Protein AF-A0A7S0ZGY1-F1 (afdb_monomer)

Organism: NCBI:txid708627

Mean predicted aligned error: 17.01 Å

pLDDT: mean 71.27, std 23.35, range [26.33, 95.69]

Foldseek 3Di:
DDDDDDDDDDDDDDDDDDDDDDDDDDDDDDDDDDDDDPDDDDPVVVVLVVCLVDDDPVNLVLLVVCCVVPNLDDLQVSCVVPDNDHSVRSNCCCVPPNVQLPLVDDDDPVLLVLLVVCCVVPNLPLCVSCVVPPSDDSVSSVVSVVVVVVVVVVVVVVVVVVVVVVVVVVPPD

Structure (mmCIF, N/CA/C/O backbone):
data_AF-A0A7S0ZGY1-F1
#
_entry.id   AF-A0A7S0ZGY1-F1
#
loop_
_atom_site.group_PDB
_atom_site.id
_atom_site.type_symbol
_atom_site.label_atom_id
_atom_site.label_alt_id
_atom_site.label_comp_id
_atom_site.label_asym_id
_atom_site.label_entity_id
_atom_site.label_seq_id
_atom_site.pdbx_PDB_ins_code
_atom_site.Cartn_x
_atom_site.Cartn_y
_atom_site.Cartn_z
_atom_site.occupancy
_atom_site.B_iso_or_equiv
_atom_site.auth_seq_id
_atom_site.auth_comp_id
_atom_site.auth_asym_id
_atom_site.auth_atom_id
_atom_site.pdbx_PDB_model_num
ATOM 1 N N . MET A 1 1 ? -23.370 -5.094 54.041 1.00 39.47 1 MET A N 1
ATOM 2 C CA . MET A 1 1 ? -21.958 -4.721 53.805 1.00 39.47 1 MET A CA 1
ATOM 3 C C . MET A 1 1 ? -21.956 -3.599 52.781 1.00 39.47 1 MET A C 1
ATOM 5 O O . MET A 1 1 ? -22.754 -3.656 51.856 1.00 39.47 1 MET A O 1
ATOM 9 N N . ALA A 1 2 ? -21.199 -2.542 53.064 1.00 33.03 2 ALA A N 1
ATOM 10 C CA . ALA A 1 2 ? -21.337 -1.203 52.498 1.00 33.03 2 ALA A CA 1
ATOM 11 C C . ALA A 1 2 ? -21.075 -1.102 50.983 1.00 33.03 2 ALA A C 1
ATOM 13 O O . ALA A 1 2 ? -20.248 -1.823 50.432 1.00 33.03 2 ALA A O 1
ATOM 14 N N . LEU A 1 3 ? -21.776 -0.156 50.355 1.00 33.41 3 LEU A N 1
ATOM 15 C CA . LEU A 1 3 ? -21.464 0.428 49.051 1.00 33.41 3 LEU A CA 1
ATOM 16 C C . LEU A 1 3 ? -20.396 1.516 49.228 1.00 33.41 3 LEU A C 1
ATOM 18 O O . LEU A 1 3 ? -20.523 2.297 50.171 1.00 33.41 3 LEU A O 1
ATOM 22 N N . SER A 1 4 ? -19.455 1.656 48.287 1.00 35.19 4 SER A N 1
ATOM 23 C CA . SER A 1 4 ? -18.947 2.977 47.874 1.00 35.19 4 SER A CA 1
ATOM 24 C C . SER A 1 4 ? -18.022 2.943 46.643 1.00 35.19 4 SER A C 1
ATOM 26 O O . SER A 1 4 ? -17.099 2.141 46.558 1.00 35.19 4 SER A O 1
ATOM 28 N N . ASN A 1 5 ? -18.306 3.897 45.745 1.00 32.12 5 ASN A N 1
ATOM 29 C CA . ASN A 1 5 ? -17.411 4.742 44.933 1.00 32.12 5 ASN A CA 1
ATOM 30 C C . ASN A 1 5 ? -16.511 4.064 43.883 1.00 32.12 5 ASN A C 1
ATOM 32 O O . ASN A 1 5 ? -15.596 3.320 44.200 1.00 32.12 5 ASN A O 1
ATOM 36 N N . LEU A 1 6 ? -16.799 4.189 42.583 1.00 29.12 6 LEU A N 1
ATOM 37 C CA . LEU A 1 6 ? -16.556 5.350 41.702 1.00 29.12 6 LEU A CA 1
ATOM 38 C C . LEU A 1 6 ? -15.121 5.904 41.709 1.00 29.12 6 LEU A C 1
ATOM 40 O O . LEU A 1 6 ? -14.585 6.313 42.731 1.00 29.12 6 LEU A O 1
ATOM 44 N N . ASP A 1 7 ? -14.651 6.031 40.468 1.00 32.66 7 ASP A N 1
ATOM 45 C CA . ASP A 1 7 ? -13.734 7.027 39.924 1.00 32.66 7 ASP A CA 1
ATOM 46 C C . ASP A 1 7 ? -12.217 6.760 39.838 1.00 32.66 7 ASP A C 1
ATOM 48 O O . ASP A 1 7 ? -11.450 6.827 40.786 1.00 32.66 7 ASP A O 1
ATOM 52 N N . ARG A 1 8 ? -11.829 6.628 38.559 1.00 30.98 8 ARG A N 1
ATOM 53 C CA . ARG A 1 8 ? -10.850 7.461 37.844 1.00 30.98 8 ARG A CA 1
ATOM 54 C C . ARG A 1 8 ? -9.350 7.305 38.135 1.00 30.98 8 ARG A C 1
ATOM 56 O O . ARG A 1 8 ? -8.821 7.723 39.149 1.00 30.98 8 ARG A O 1
ATOM 63 N N . ILE A 1 9 ? -8.692 7.002 37.010 1.00 27.45 9 ILE A N 1
ATOM 64 C CA . ILE A 1 9 ? -7.450 7.605 36.503 1.00 27.45 9 ILE A CA 1
ATOM 65 C C . ILE A 1 9 ? -6.161 7.108 37.164 1.00 27.45 9 ILE A C 1
ATOM 67 O O . ILE A 1 9 ? -5.777 7.541 38.238 1.00 27.45 9 ILE A O 1
ATOM 71 N N . SER A 1 10 ? -5.382 6.356 36.383 1.00 29.55 10 SER A N 1
ATOM 72 C CA . SER A 1 10 ? -4.020 6.806 36.104 1.00 29.55 10 SER A CA 1
ATOM 73 C C . SER A 1 10 ? -3.556 6.313 34.736 1.00 29.55 10 SER A C 1
ATOM 75 O O . SER A 1 10 ? -3.513 5.118 34.449 1.00 29.55 10 SER A O 1
ATOM 77 N N . ILE A 1 11 ? -3.283 7.279 33.861 1.00 35.31 11 ILE A N 1
ATOM 78 C CA . ILE A 1 11 ? -2.473 7.113 32.657 1.00 35.31 11 ILE A CA 1
ATOM 79 C C . ILE A 1 11 ? -1.013 6.994 33.113 1.00 35.31 11 ILE A C 1
ATOM 81 O O . ILE A 1 11 ? -0.618 7.677 34.050 1.00 35.31 11 ILE A O 1
ATOM 85 N N . ALA A 1 12 ? -0.237 6.217 32.353 1.00 30.48 12 ALA A N 1
ATOM 86 C CA . ALA A 1 12 ? 1.220 6.060 32.388 1.00 30.48 12 ALA A CA 1
ATOM 87 C C . ALA A 1 12 ? 1.757 4.893 33.235 1.00 30.48 12 ALA A C 1
ATOM 89 O O . ALA A 1 12 ? 1.834 4.943 34.454 1.00 30.48 12 ALA A O 1
ATOM 90 N N . ASN A 1 13 ? 2.229 3.868 32.527 1.00 32.66 13 ASN A N 1
ATOM 91 C CA . ASN A 1 13 ? 3.531 3.259 32.785 1.00 32.66 13 ASN A CA 1
ATOM 92 C C . ASN A 1 13 ? 4.025 2.706 31.439 1.00 32.66 13 ASN A C 1
ATOM 94 O O . ASN A 1 13 ? 3.332 1.937 30.781 1.00 32.66 13 ASN A O 1
ATOM 98 N N . LEU A 1 14 ? 5.011 3.371 30.842 1.00 35.94 14 LEU A N 1
ATOM 99 C CA . LEU A 1 14 ? 6.440 3.087 31.007 1.00 35.94 14 LEU A CA 1
ATOM 100 C C . LEU A 1 14 ? 6.857 1.873 30.174 1.00 35.94 14 LEU A C 1
ATOM 102 O O . LEU A 1 14 ? 6.692 0.715 30.542 1.00 35.94 14 LEU A O 1
ATOM 106 N N . VAL A 1 15 ? 7.411 2.230 29.015 1.00 45.94 15 VAL A N 1
ATOM 107 C CA . VAL A 1 15 ? 8.476 1.501 28.334 1.00 45.94 15 VAL A CA 1
ATOM 108 C C . VAL A 1 15 ? 9.491 1.013 29.368 1.00 45.94 15 VAL A C 1
ATOM 110 O O . VAL A 1 15 ? 10.055 1.819 30.100 1.00 45.94 15 VAL A O 1
ATOM 113 N N . SER A 1 16 ? 9.739 -0.291 29.357 1.00 34.75 16 SER A N 1
ATOM 114 C CA . SER A 1 16 ? 10.963 -0.928 29.833 1.00 34.75 16 SER A CA 1
ATOM 115 C C . SER A 1 16 ? 11.204 -2.160 28.958 1.00 34.75 16 SER A C 1
ATOM 117 O O . SER A 1 16 ? 10.251 -2.872 28.657 1.00 34.75 16 SER A O 1
ATOM 119 N N . GLN A 1 17 ? 12.408 -2.500 28.513 1.00 32.50 17 GLN A N 1
ATOM 120 C CA . GLN A 1 17 ? 13.727 -1.880 28.638 1.00 32.50 17 GLN A CA 1
ATOM 121 C C . GLN A 1 17 ? 14.677 -2.721 27.749 1.00 32.50 17 GLN A C 1
ATOM 123 O O . GLN A 1 17 ? 14.488 -3.934 27.680 1.00 32.50 17 GLN A O 1
ATOM 128 N N . ASN A 1 18 ? 15.689 -2.062 27.160 1.00 30.52 18 ASN A N 1
ATOM 129 C CA . ASN A 1 18 ? 17.107 -2.483 27.159 1.00 30.52 18 ASN A CA 1
ATOM 130 C C . ASN A 1 18 ? 17.571 -3.700 26.309 1.00 30.52 18 ASN A C 1
ATOM 132 O O . ASN A 1 18 ? 16.831 -4.653 26.120 1.00 30.52 18 ASN A O 1
ATOM 136 N N . ASP A 1 19 ? 18.788 -3.772 25.745 1.00 29.11 19 ASP A N 1
ATOM 137 C CA . ASP A 1 19 ? 20.047 -3.027 25.956 1.00 29.11 19 ASP A CA 1
ATOM 138 C C . ASP A 1 19 ? 21.032 -3.195 24.770 1.00 29.11 19 ASP A C 1
ATOM 140 O O . ASP A 1 19 ? 20.919 -4.144 23.992 1.00 29.11 19 ASP A O 1
ATOM 144 N N . GLY A 1 20 ? 22.042 -2.310 24.713 1.00 29.28 20 GLY A N 1
ATOM 145 C CA . GLY A 1 20 ? 23.334 -2.512 24.025 1.00 29.28 20 GLY A CA 1
ATOM 146 C C . GLY A 1 20 ? 23.781 -1.311 23.174 1.00 29.28 20 GLY A C 1
ATOM 147 O O . GLY A 1 20 ? 23.467 -1.275 21.988 1.00 29.28 20 GLY A O 1
ATOM 148 N N . THR A 1 21 ? 24.260 -0.201 23.762 1.00 32.47 21 THR A N 1
ATOM 149 C CA . THR A 1 21 ? 25.698 0.159 23.969 1.00 32.47 21 THR A CA 1
ATOM 150 C C . THR A 1 21 ? 26.513 0.121 22.664 1.00 32.47 21 THR A C 1
ATOM 152 O O . THR A 1 21 ? 26.552 -0.901 21.996 1.00 32.47 21 THR A O 1
ATOM 155 N N . ASP A 1 22 ? 27.094 1.215 22.163 1.00 30.69 22 ASP A N 1
ATOM 156 C CA . ASP A 1 22 ? 28.233 1.963 22.724 1.00 30.69 22 ASP A CA 1
ATOM 157 C C . ASP A 1 22 ? 28.224 3.434 22.235 1.00 30.69 22 ASP A C 1
ATOM 159 O O . ASP A 1 22 ? 27.890 3.695 21.081 1.00 30.69 22 ASP A O 1
ATOM 163 N N . SER A 1 23 ? 28.373 4.435 23.120 1.00 30.12 23 SER A N 1
ATOM 164 C CA . SER A 1 23 ? 29.635 5.156 23.445 1.00 30.12 23 SER A CA 1
ATOM 165 C C . SER A 1 23 ? 30.231 5.854 22.194 1.00 30.12 23 SER A C 1
ATOM 167 O O . SER A 1 23 ? 30.521 5.186 21.215 1.00 30.12 23 SER A O 1
ATOM 169 N N . VAL A 1 24 ? 30.455 7.174 22.068 1.00 34.69 24 VAL A N 1
ATOM 170 C CA . VAL A 1 24 ? 31.092 8.198 22.933 1.00 34.69 24 VAL A CA 1
ATOM 171 C C . VAL A 1 24 ? 30.801 9.628 22.326 1.00 34.69 24 VAL A C 1
ATOM 173 O O . VAL A 1 24 ? 30.006 9.702 21.391 1.00 34.69 24 VAL A O 1
ATOM 176 N N . PRO A 1 25 ? 31.371 10.779 22.773 1.00 38.78 25 PRO A N 1
ATOM 177 C CA . PRO A 1 25 ? 30.693 11.816 23.549 1.00 38.78 25 PRO A CA 1
ATOM 178 C C . PRO A 1 25 ? 30.685 13.232 22.900 1.00 38.78 25 PRO A C 1
ATOM 180 O O . PRO A 1 25 ? 31.040 13.462 21.748 1.00 38.78 25 PRO A O 1
ATOM 183 N N . GLU A 1 26 ? 30.258 14.159 23.746 1.00 29.59 26 GLU A N 1
ATOM 184 C CA . GLU A 1 26 ? 30.086 15.611 23.722 1.00 29.59 26 GLU A CA 1
ATOM 185 C C . GLU A 1 26 ? 31.312 16.502 23.358 1.00 29.59 26 GLU A C 1
ATOM 187 O O . GLU A 1 26 ? 32.438 16.229 23.757 1.00 29.59 26 GLU A O 1
ATOM 192 N N . LEU A 1 27 ? 31.010 17.586 22.616 1.00 29.14 27 LEU A N 1
ATOM 193 C CA . LEU A 1 27 ? 31.578 18.957 22.522 1.00 29.14 27 LEU A CA 1
ATOM 194 C C . LEU A 1 27 ? 33.100 19.239 22.668 1.00 29.14 27 LEU A C 1
ATOM 196 O O . LEU A 1 27 ? 33.709 18.964 23.691 1.00 29.14 27 LEU A O 1
ATOM 200 N N . VAL A 1 28 ? 33.660 19.999 21.706 1.00 30.42 28 VAL A N 1
ATOM 201 C CA . VAL A 1 28 ? 34.107 21.424 21.811 1.00 30.42 28 VAL A CA 1
ATOM 202 C C . VAL A 1 28 ? 35.095 21.776 20.665 1.00 30.42 28 VAL A C 1
ATOM 204 O O . VAL A 1 28 ? 36.132 21.147 20.499 1.00 30.42 28 VAL A O 1
ATOM 207 N N . VAL A 1 29 ? 34.692 22.782 19.870 1.00 36.06 29 VAL A N 1
ATOM 208 C CA . VAL A 1 29 ? 35.411 23.890 19.171 1.00 36.06 29 VAL A CA 1
ATOM 209 C C . VAL A 1 29 ? 36.964 23.830 19.166 1.00 36.06 29 VAL A C 1
ATOM 211 O O . VAL A 1 29 ? 37.572 23.733 20.218 1.00 36.06 29 VAL A O 1
ATOM 214 N N . GLU A 1 30 ? 37.688 23.884 18.035 1.00 30.72 30 GLU A N 1
ATOM 215 C CA . GLU A 1 30 ? 38.035 25.127 17.315 1.00 30.72 30 GLU A CA 1
ATOM 216 C C . GLU A 1 30 ? 38.618 24.934 15.895 1.00 30.72 30 GLU A C 1
ATOM 218 O O . GLU A 1 30 ? 39.159 23.902 15.508 1.00 30.72 30 GLU A O 1
ATOM 223 N N . SER A 1 31 ? 38.502 26.033 15.147 1.00 38.25 31 SER A N 1
ATOM 224 C CA . SER A 1 31 ? 38.925 26.350 13.783 1.00 38.25 31 SER A CA 1
ATOM 225 C C . SER A 1 31 ? 40.256 25.779 13.278 1.00 38.25 31 SER A C 1
ATOM 227 O O . SER A 1 31 ? 41.280 25.929 13.939 1.00 38.25 31 SER A O 1
ATOM 229 N N . ARG A 1 32 ? 40.270 25.377 11.995 1.00 39.03 32 ARG A N 1
ATOM 230 C CA . ARG A 1 32 ? 41.256 25.835 10.992 1.00 39.03 32 ARG A CA 1
ATOM 231 C C . ARG A 1 32 ? 40.579 25.951 9.625 1.00 39.03 32 ARG A C 1
ATOM 233 O O . ARG A 1 32 ? 39.919 25.024 9.168 1.00 39.03 32 ARG A O 1
ATOM 240 N N . LEU A 1 33 ? 40.718 27.118 9.003 1.00 43.25 33 LEU A N 1
ATOM 241 C CA . LEU A 1 33 ? 40.187 27.431 7.681 1.00 43.25 33 LEU A CA 1
ATOM 242 C C . LEU A 1 33 ? 40.798 26.523 6.601 1.00 43.25 33 LEU A C 1
ATOM 244 O O . LEU A 1 33 ? 42.018 26.424 6.503 1.00 43.25 33 LEU A O 1
ATOM 248 N N . CYS A 1 34 ? 39.964 26.007 5.698 1.00 26.33 34 CYS A N 1
ATOM 249 C CA . CYS A 1 34 ? 40.333 25.937 4.287 1.00 26.33 34 CYS A CA 1
ATOM 250 C C . CYS A 1 34 ? 39.318 26.768 3.504 1.00 26.33 34 CYS A C 1
ATOM 252 O O . CYS A 1 34 ? 38.122 26.486 3.477 1.00 26.33 34 CYS A O 1
ATOM 254 N N . SER A 1 35 ? 39.822 27.858 2.942 1.00 41.97 35 SER A N 1
ATOM 255 C CA . SER A 1 35 ? 39.090 28.816 2.137 1.00 41.97 35 SER A CA 1
ATOM 256 C C . SER A 1 35 ? 38.742 28.197 0.783 1.00 41.97 35 SER A C 1
ATOM 258 O O . SER A 1 35 ? 39.636 27.889 0.002 1.00 41.97 35 SER A O 1
ATOM 260 N N . SER A 1 36 ? 37.456 28.036 0.480 1.00 33.97 36 SER A N 1
ATOM 261 C CA . SER A 1 36 ? 36.917 28.314 -0.858 1.00 33.97 36 SER 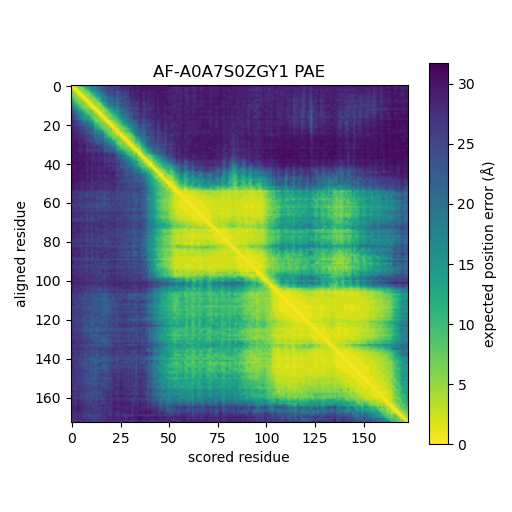A CA 1
ATOM 262 C C . SER A 1 36 ? 35.386 28.358 -0.817 1.00 33.97 36 SER A C 1
ATOM 264 O O . SER A 1 36 ? 34.717 27.373 -0.536 1.00 33.97 36 SER A O 1
ATOM 266 N N . ARG A 1 37 ? 34.863 29.573 -1.029 1.00 44.75 37 ARG A N 1
ATOM 267 C CA . ARG A 1 37 ? 33.577 29.930 -1.651 1.00 44.75 37 ARG A CA 1
ATOM 268 C C . ARG A 1 37 ? 32.472 28.861 -1.562 1.00 44.75 37 ARG A C 1
ATOM 270 O O . ARG A 1 37 ? 32.468 27.912 -2.334 1.00 44.75 37 ARG A O 1
ATOM 277 N N . VAL A 1 38 ? 31.475 29.088 -0.698 1.00 44.03 38 VAL A N 1
ATOM 278 C CA . VAL A 1 38 ? 30.185 28.382 -0.770 1.00 44.03 38 VAL A CA 1
ATOM 279 C C . VAL A 1 38 ? 29.545 28.730 -2.116 1.00 44.03 38 VAL A C 1
ATOM 281 O O . VAL A 1 38 ? 28.889 29.761 -2.257 1.00 44.03 38 VAL A O 1
ATOM 284 N N . GLU A 1 39 ? 29.786 27.906 -3.132 1.00 46.97 39 GLU A N 1
ATOM 285 C CA . GLU A 1 39 ? 28.973 27.916 -4.337 1.00 46.97 39 GLU A CA 1
ATOM 286 C C . GLU A 1 39 ? 27.570 27.469 -3.933 1.00 46.97 39 GLU A C 1
ATOM 288 O O . GLU A 1 39 ? 27.341 26.342 -3.489 1.00 46.97 39 GLU A O 1
ATOM 293 N N . MET A 1 40 ? 26.620 28.396 -4.028 1.00 46.78 40 MET A N 1
ATOM 294 C CA . MET A 1 40 ? 25.209 28.078 -3.892 1.00 46.78 40 MET A CA 1
ATOM 295 C C . MET A 1 40 ? 24.845 27.097 -5.009 1.00 46.78 40 MET A C 1
ATOM 297 O O . MET A 1 40 ? 24.839 27.466 -6.182 1.00 46.78 40 MET A O 1
ATOM 301 N N . ALA A 1 41 ? 24.560 25.846 -4.644 1.00 50.38 41 ALA A N 1
ATOM 302 C CA . ALA A 1 41 ? 24.102 24.836 -5.588 1.00 50.38 41 ALA A CA 1
ATOM 303 C C . ALA A 1 41 ? 22.854 25.343 -6.348 1.00 50.38 41 ALA A C 1
ATOM 305 O O . ALA A 1 41 ? 21.960 25.935 -5.727 1.00 50.38 41 ALA A O 1
ATOM 306 N N . PRO A 1 42 ? 22.779 25.141 -7.677 1.00 48.06 42 PRO A N 1
ATOM 307 C CA . PRO A 1 42 ? 21.740 25.732 -8.510 1.00 48.06 42 PRO A CA 1
ATOM 308 C C . PRO A 1 42 ? 20.350 25.202 -8.138 1.00 48.06 42 PRO A C 1
ATOM 310 O O . PRO A 1 42 ? 20.174 24.038 -7.771 1.00 48.06 42 PRO A O 1
ATOM 313 N N . ALA A 1 43 ? 19.342 26.069 -8.273 1.00 54.66 43 ALA A N 1
ATOM 314 C CA . ALA A 1 43 ? 17.935 25.834 -7.927 1.00 54.66 43 ALA A CA 1
ATOM 315 C C . ALA A 1 43 ? 17.290 24.587 -8.584 1.00 54.66 43 ALA A C 1
ATOM 317 O O . ALA A 1 43 ? 16.221 24.147 -8.154 1.00 54.66 43 ALA A O 1
ATOM 318 N N . ASP A 1 44 ? 17.959 23.996 -9.574 1.00 53.81 44 ASP A N 1
ATOM 319 C CA . ASP A 1 44 ? 17.573 22.798 -10.326 1.00 53.81 44 ASP A CA 1
ATOM 320 C C . ASP A 1 44 ? 17.406 21.544 -9.435 1.00 53.81 44 ASP A C 1
ATOM 322 O O . ASP A 1 44 ? 16.451 20.777 -9.561 1.00 53.81 44 ASP A O 1
ATOM 326 N N . GLN A 1 45 ? 18.233 21.402 -8.389 1.00 53.47 45 GLN A N 1
ATOM 327 C CA . GLN A 1 45 ? 18.192 20.225 -7.503 1.00 53.47 45 GLN A CA 1
ATOM 328 C C . GLN A 1 45 ? 16.883 20.090 -6.698 1.00 53.47 45 GLN A C 1
ATOM 330 O O . GLN A 1 45 ? 16.519 18.989 -6.258 1.00 53.47 45 GLN A O 1
ATOM 335 N N . ARG A 1 46 ? 16.154 21.197 -6.486 1.00 52.19 46 ARG A N 1
ATOM 336 C CA . ARG A 1 46 ? 14.864 21.182 -5.775 1.00 52.19 46 ARG A CA 1
ATOM 337 C C 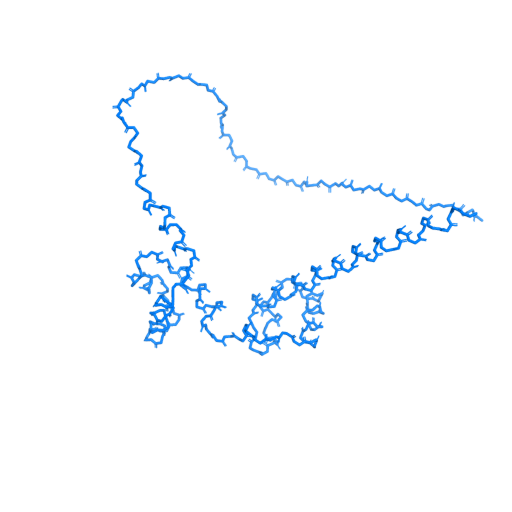. ARG A 1 46 ? 13.732 20.671 -6.664 1.00 52.19 46 ARG A C 1
ATOM 339 O O . ARG A 1 46 ? 12.891 19.924 -6.160 1.00 52.19 46 ARG A O 1
ATOM 346 N N . LEU A 1 47 ? 13.726 20.988 -7.959 1.00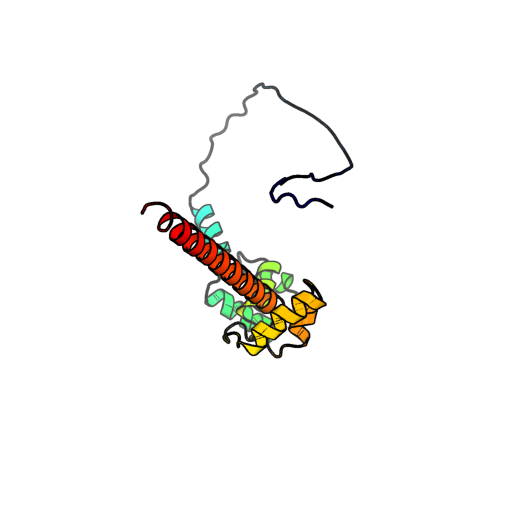 53.66 47 LEU A N 1
ATOM 347 C CA . LEU A 1 47 ? 12.717 20.492 -8.905 1.00 53.66 47 LEU A CA 1
ATOM 348 C C . LEU A 1 47 ? 12.866 18.989 -9.145 1.00 53.66 47 LEU A C 1
ATOM 350 O O . LEU A 1 47 ? 11.868 18.265 -9.109 1.00 53.66 47 LEU A O 1
ATOM 354 N N . ASP A 1 48 ? 14.102 18.496 -9.222 1.00 58.44 48 ASP A N 1
ATOM 355 C CA . ASP A 1 48 ? 14.389 17.062 -9.282 1.00 58.44 48 ASP A CA 1
ATOM 356 C C . ASP A 1 48 ? 13.806 16.299 -8.088 1.00 58.44 48 ASP A C 1
ATOM 358 O O . ASP A 1 48 ? 13.283 15.193 -8.224 1.00 58.44 48 ASP A O 1
ATOM 362 N N . SER A 1 49 ? 13.850 16.894 -6.892 1.00 58.75 49 SER A N 1
ATOM 363 C CA . SER A 1 49 ? 13.279 16.283 -5.688 1.00 58.75 49 SER A CA 1
ATOM 364 C C . SER A 1 49 ? 11.752 16.191 -5.724 1.00 58.75 49 SER A C 1
ATOM 366 O O . SER A 1 49 ? 11.186 15.232 -5.195 1.00 58.75 49 SER A O 1
ATOM 368 N N . VAL A 1 50 ? 11.088 17.139 -6.390 1.00 56.91 50 VAL A N 1
ATOM 369 C CA . VAL A 1 50 ? 9.632 17.163 -6.564 1.00 56.91 50 VAL A CA 1
ATOM 370 C C . VAL A 1 50 ? 9.209 16.205 -7.680 1.00 56.91 50 VAL A C 1
ATOM 372 O O . VAL A 1 50 ? 8.290 15.412 -7.471 1.00 56.91 50 VAL A O 1
ATOM 375 N N . MET A 1 51 ? 9.921 16.168 -8.812 1.00 56.41 51 MET A N 1
ATOM 376 C CA . MET A 1 51 ? 9.681 15.188 -9.883 1.00 56.41 51 MET A CA 1
ATOM 377 C C . MET A 1 51 ? 9.910 13.746 -9.411 1.00 56.41 51 MET A C 1
ATOM 379 O O . MET A 1 51 ? 9.119 12.856 -9.721 1.00 56.41 51 MET A O 1
ATOM 383 N N . ARG A 1 52 ? 10.895 13.513 -8.530 1.00 63.38 52 ARG A N 1
ATOM 384 C CA . ARG A 1 52 ? 11.085 12.220 -7.846 1.00 63.38 52 ARG A CA 1
ATOM 385 C C . ARG A 1 52 ? 9.867 11.766 -7.025 1.00 63.38 52 ARG A C 1
ATOM 387 O O . ARG A 1 52 ? 9.781 10.581 -6.702 1.00 63.38 52 ARG A O 1
ATOM 394 N N . ARG A 1 53 ? 8.910 12.644 -6.696 1.00 68.31 53 ARG A N 1
ATOM 395 C CA . ARG A 1 53 ? 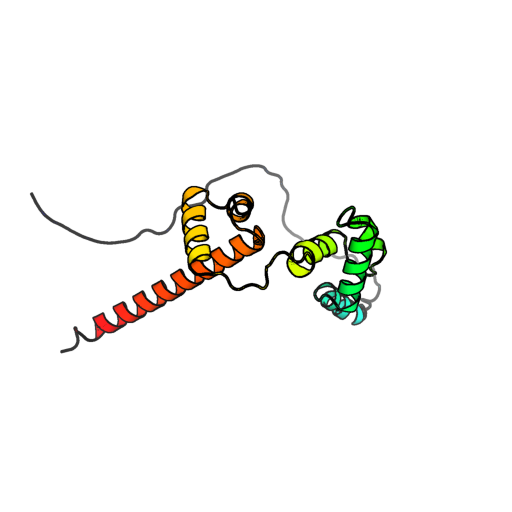7.709 12.302 -5.907 1.00 68.31 53 ARG A CA 1
ATOM 396 C C . ARG A 1 53 ? 6.458 12.034 -6.748 1.00 68.31 53 ARG A C 1
ATOM 398 O O . ARG A 1 53 ? 5.628 11.242 -6.309 1.00 68.31 53 ARG A O 1
ATOM 405 N N . PHE A 1 54 ? 6.329 12.627 -7.935 1.00 80.62 54 PHE A N 1
ATOM 406 C CA . PHE A 1 54 ? 5.130 12.511 -8.780 1.00 80.62 54 PHE A CA 1
ATOM 407 C C . PHE A 1 54 ? 5.389 11.668 -10.022 1.00 80.62 54 PHE A C 1
ATOM 409 O O . PHE A 1 54 ? 6.322 11.968 -10.753 1.00 80.62 54 PHE A O 1
ATOM 416 N N . TRP A 1 55 ? 4.567 10.642 -10.255 1.00 83.00 55 TRP A N 1
ATOM 417 C CA . TRP A 1 55 ? 4.625 9.812 -11.462 1.00 83.00 55 TRP A CA 1
ATOM 418 C C . TRP A 1 55 ? 4.005 10.548 -12.637 1.00 83.00 55 TRP A C 1
ATOM 420 O O . TRP A 1 55 ? 2.840 10.942 -12.560 1.00 83.00 55 TRP A O 1
ATOM 430 N N . GLN A 1 56 ? 4.782 10.720 -13.699 1.00 86.06 56 GLN A N 1
ATOM 431 C CA . GLN A 1 56 ? 4.277 11.264 -14.951 1.00 86.06 56 GLN A CA 1
ATOM 432 C C . GLN A 1 56 ? 3.529 10.182 -15.743 1.00 86.06 56 GLN A C 1
ATOM 434 O O . GLN A 1 56 ? 3.890 9.005 -15.650 1.00 86.06 56 GLN A O 1
ATOM 439 N N . PRO A 1 57 ? 2.510 10.556 -16.537 1.00 84.25 57 PRO A N 1
ATOM 440 C CA . PRO A 1 57 ? 1.791 9.605 -17.383 1.00 84.25 57 PRO A CA 1
ATOM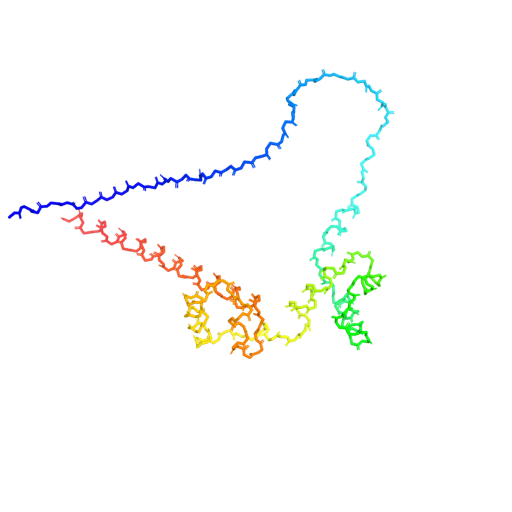 441 C C . PRO A 1 57 ? 2.734 8.857 -18.339 1.00 84.25 57 PRO A C 1
ATOM 443 O O . PRO A 1 57 ? 2.614 7.643 -18.472 1.00 84.25 57 PRO A O 1
ATOM 446 N N . ASP A 1 58 ? 3.740 9.540 -18.890 1.00 87.75 58 ASP A N 1
ATOM 447 C CA . ASP A 1 58 ? 4.756 8.933 -19.760 1.00 87.75 58 ASP A CA 1
ATOM 448 C C . ASP A 1 58 ? 5.595 7.873 -19.023 1.00 87.75 58 ASP A C 1
ATOM 450 O O . ASP A 1 58 ? 5.939 6.826 -19.575 1.00 87.75 58 ASP A O 1
ATOM 454 N N . GLU A 1 59 ? 5.918 8.116 -17.745 1.00 89.19 59 GLU A N 1
ATOM 455 C CA . GLU A 1 59 ? 6.638 7.149 -16.909 1.00 89.19 59 GLU A CA 1
ATOM 456 C C . GLU A 1 59 ? 5.777 5.912 -16.625 1.00 89.19 59 GLU A C 1
ATOM 458 O O . GLU A 1 59 ? 6.292 4.791 -16.615 1.00 89.19 59 GLU A O 1
ATOM 463 N N . ASP A 1 60 ? 4.476 6.106 -16.395 1.00 89.56 60 ASP A N 1
ATOM 464 C CA . ASP A 1 60 ? 3.529 5.010 -16.202 1.00 89.56 60 ASP A CA 1
ATOM 465 C C . ASP A 1 60 ? 3.360 4.189 -17.485 1.00 89.56 60 ASP A C 1
ATOM 467 O O . ASP A 1 60 ? 3.386 2.959 -17.423 1.00 89.56 60 ASP A O 1
ATOM 471 N N . GLU A 1 61 ? 3.245 4.832 -18.649 1.00 89.44 61 GLU A N 1
ATOM 472 C CA . GLU A 1 61 ? 3.150 4.151 -19.944 1.00 89.44 61 GLU A CA 1
ATOM 473 C C . GLU A 1 61 ? 4.419 3.343 -20.248 1.00 89.44 61 GLU A C 1
ATOM 475 O O . GLU A 1 61 ? 4.353 2.161 -20.617 1.00 89.44 61 GLU A O 1
ATOM 480 N N . LEU A 1 62 ? 5.593 3.929 -19.991 1.00 91.12 62 LEU A N 1
ATOM 481 C CA . LEU A 1 62 ? 6.866 3.225 -20.098 1.00 91.12 62 LEU A CA 1
ATOM 482 C C . LEU A 1 62 ? 6.913 2.022 -19.145 1.00 91.12 62 LEU A C 1
ATOM 484 O O . LEU A 1 62 ? 7.300 0.924 -19.550 1.00 91.12 62 LEU A O 1
ATOM 488 N N . LEU A 1 63 ? 6.473 2.181 -17.896 1.00 90.44 63 LEU A N 1
ATOM 489 C CA . LEU A 1 63 ? 6.438 1.087 -16.926 1.00 90.44 63 LEU A CA 1
ATOM 490 C C . LEU A 1 63 ? 5.486 -0.035 -17.369 1.00 90.44 63 LEU A C 1
ATOM 492 O O . LEU A 1 63 ? 5.851 -1.210 -17.284 1.00 90.44 63 LEU A O 1
ATOM 496 N N . ILE A 1 64 ? 4.304 0.304 -17.890 1.00 89.25 64 ILE A N 1
ATOM 497 C CA . ILE A 1 64 ? 3.333 -0.664 -18.418 1.00 89.25 64 ILE A CA 1
ATOM 498 C C . ILE A 1 64 ? 3.918 -1.435 -19.597 1.00 89.25 64 ILE A C 1
ATOM 500 O O . ILE A 1 64 ? 3.854 -2.667 -19.613 1.00 89.25 64 ILE A O 1
ATOM 504 N N . SER A 1 65 ? 4.523 -0.744 -20.564 1.00 91.12 65 SER A N 1
ATOM 505 C CA . SER A 1 65 ? 5.116 -1.390 -21.739 1.00 91.12 65 SER A CA 1
ATOM 506 C C . SER A 1 65 ? 6.261 -2.338 -21.359 1.00 91.12 65 SER A C 1
ATOM 508 O O . SER A 1 65 ? 6.323 -3.473 -21.843 1.00 91.12 65 SER A O 1
ATOM 510 N N . LEU A 1 66 ? 7.123 -1.928 -20.425 1.00 91.38 66 LEU A N 1
ATOM 511 C CA . LEU A 1 66 ? 8.234 -2.736 -19.929 1.00 91.38 66 LEU A CA 1
ATOM 512 C C . LEU A 1 66 ? 7.756 -3.971 -19.168 1.00 91.38 66 LEU A C 1
ATOM 514 O O . LEU A 1 66 ? 8.284 -5.065 -19.383 1.00 91.38 66 LEU A O 1
ATOM 518 N N . VAL A 1 67 ? 6.743 -3.828 -18.313 1.00 89.75 67 VAL A N 1
ATOM 519 C CA . VAL A 1 67 ? 6.166 -4.964 -17.587 1.00 89.75 67 VAL A CA 1
ATOM 520 C C . VAL A 1 67 ? 5.416 -5.902 -18.533 1.00 89.75 67 VAL A C 1
ATOM 522 O O . VAL A 1 67 ? 5.520 -7.116 -18.378 1.00 89.75 67 VAL A O 1
ATOM 525 N N . LYS A 1 68 ? 4.742 -5.385 -19.564 1.00 87.75 68 LYS A N 1
ATOM 526 C CA . LYS A 1 68 ? 4.124 -6.209 -20.614 1.00 87.75 68 LYS A CA 1
ATOM 527 C C . LYS A 1 68 ? 5.168 -7.010 -21.401 1.00 87.75 68 LYS A C 1
ATOM 529 O O . LYS A 1 68 ? 4.920 -8.163 -21.736 1.00 87.75 68 LYS A O 1
ATOM 534 N N . LYS A 1 69 ? 6.340 -6.422 -21.666 1.00 89.81 69 LYS A N 1
ATOM 535 C CA . LYS A 1 69 ? 7.422 -7.050 -22.443 1.00 89.81 69 LYS A CA 1
ATOM 536 C C . LYS A 1 69 ? 8.257 -8.055 -21.641 1.00 89.81 69 LYS A C 1
ATOM 538 O O . LYS A 1 69 ? 8.583 -9.119 -22.155 1.00 89.81 69 LYS A O 1
ATOM 543 N N . TYR A 1 70 ? 8.634 -7.722 -20.407 1.00 88.06 70 TYR A N 1
ATOM 544 C CA . TYR A 1 70 ? 9.588 -8.507 -19.606 1.00 88.06 70 TYR A CA 1
ATOM 545 C C . TYR A 1 70 ? 8.960 -9.189 -18.375 1.00 88.06 70 TYR A C 1
ATOM 547 O O . TYR A 1 70 ? 9.597 -10.028 -17.725 1.00 88.06 70 TYR A O 1
ATOM 555 N N . GLY A 1 71 ? 7.707 -8.862 -18.055 1.00 86.19 71 GLY A N 1
ATOM 556 C CA . GLY A 1 71 ? 7.006 -9.285 -16.845 1.00 86.19 71 GLY A CA 1
ATOM 557 C C . GLY A 1 71 ? 7.307 -8.401 -15.628 1.00 86.19 71 GLY A C 1
ATOM 558 O O . GLY A 1 71 ? 8.282 -7.651 -15.596 1.00 86.19 71 GLY A O 1
ATOM 559 N N . ALA A 1 72 ? 6.485 -8.531 -14.580 1.00 83.75 72 ALA A N 1
ATOM 560 C CA . ALA A 1 72 ? 6.597 -7.792 -13.314 1.00 83.75 72 ALA A CA 1
ATOM 561 C C . ALA A 1 72 ? 7.714 -8.355 -12.406 1.00 83.75 72 ALA A C 1
ATOM 563 O O . ALA A 1 72 ? 7.489 -8.769 -11.268 1.00 83.75 72 ALA A O 1
ATOM 564 N N . ARG A 1 73 ? 8.931 -8.451 -12.943 1.00 83.56 73 ARG A N 1
ATOM 565 C CA . ARG A 1 73 ? 10.094 -9.092 -12.317 1.00 83.56 73 ARG A CA 1
ATOM 566 C C . ARG A 1 73 ? 11.366 -8.299 -12.617 1.00 83.56 73 ARG A C 1
ATOM 568 O O . ARG A 1 73 ? 11.426 -7.557 -13.588 1.00 83.56 73 ARG A O 1
ATOM 575 N N . LYS A 1 74 ? 12.402 -8.477 -11.787 1.00 87.94 74 LYS A N 1
ATOM 576 C CA . LYS A 1 74 ? 13.724 -7.832 -11.952 1.00 87.94 74 LYS A CA 1
ATOM 577 C C . LYS A 1 74 ? 13.641 -6.296 -12.084 1.00 87.94 74 LYS A C 1
ATOM 579 O O . LYS A 1 74 ? 14.232 -5.706 -12.985 1.00 87.94 74 LYS A O 1
ATOM 584 N N . TRP A 1 75 ? 12.945 -5.646 -11.149 1.00 89.69 75 TRP A N 1
ATOM 585 C CA . TRP A 1 75 ? 12.695 -4.195 -11.142 1.00 89.69 75 TRP A CA 1
ATOM 586 C C . TRP A 1 75 ? 13.949 -3.325 -11.260 1.00 89.69 75 TRP A C 1
ATOM 588 O O . TRP A 1 75 ? 13.903 -2.293 -11.917 1.00 89.69 75 TRP A O 1
ATOM 598 N N . THR A 1 76 ? 15.077 -3.759 -10.691 1.00 89.69 76 THR A N 1
ATOM 599 C CA . THR A 1 76 ? 16.375 -3.070 -10.806 1.00 89.69 76 THR A CA 1
ATOM 600 C C . THR A 1 76 ? 16.838 -2.929 -12.257 1.00 89.69 76 THR A C 1
ATOM 602 O O . THR A 1 76 ? 17.414 -1.914 -12.636 1.00 89.69 76 THR A O 1
ATOM 605 N N . ARG A 1 77 ? 16.558 -3.931 -13.099 1.00 89.50 77 ARG A N 1
ATOM 606 C CA . ARG A 1 77 ? 16.875 -3.873 -14.529 1.00 89.50 77 ARG A CA 1
ATOM 607 C C . ARG A 1 77 ? 15.917 -2.945 -15.270 1.00 89.50 77 ARG A C 1
ATOM 609 O O . ARG A 1 77 ? 16.346 -2.222 -16.158 1.00 89.50 77 ARG A O 1
ATOM 616 N N . LEU A 1 78 ? 14.637 -2.944 -14.894 1.00 89.56 78 LEU A N 1
ATOM 617 C CA . LEU A 1 78 ? 13.652 -2.035 -15.483 1.00 89.56 78 LEU A CA 1
ATOM 618 C C . LEU A 1 78 ? 13.959 -0.573 -15.138 1.00 89.56 78 LEU A C 1
ATOM 620 O O . LEU A 1 78 ? 13.830 0.283 -16.006 1.00 89.56 78 LEU A O 1
ATOM 624 N N . SER A 1 79 ? 14.452 -0.289 -13.926 1.00 89.75 79 SER A N 1
ATOM 625 C CA . SER A 1 79 ? 14.827 1.075 -13.524 1.00 89.75 79 SER A CA 1
ATOM 626 C C . SER A 1 79 ? 15.965 1.678 -14.329 1.00 89.75 79 SER A C 1
ATOM 628 O O . SER A 1 79 ? 16.038 2.892 -14.403 1.00 89.75 79 SER A O 1
ATOM 630 N N . MET A 1 80 ? 16.794 0.874 -15.001 1.00 88.38 80 MET A N 1
ATOM 631 C CA . MET A 1 80 ? 17.837 1.399 -15.894 1.00 88.38 80 MET A CA 1
ATOM 632 C C . MET A 1 80 ? 17.263 2.167 -17.096 1.00 88.38 80 MET A C 1
ATOM 634 O O . MET A 1 80 ? 17.982 2.927 -17.730 1.00 88.38 80 MET A O 1
ATOM 638 N N . GLN A 1 81 ? 15.982 1.967 -17.422 1.00 86.94 81 GLN A N 1
ATOM 639 C CA . GLN A 1 81 ? 15.286 2.703 -18.483 1.00 86.94 81 GLN A CA 1
ATOM 640 C C . GLN A 1 81 ? 14.718 4.048 -17.997 1.00 86.94 81 GLN A C 1
ATOM 642 O O . GLN A 1 81 ? 14.212 4.826 -18.800 1.00 86.94 81 GLN A O 1
ATOM 647 N N . PHE A 1 82 ? 14.792 4.331 -16.693 1.00 88.00 82 PHE A N 1
ATOM 648 C CA . PHE A 1 82 ? 14.293 5.558 -16.083 1.00 88.00 82 PHE A CA 1
ATOM 649 C C . PHE A 1 82 ? 15.468 6.403 -15.596 1.00 88.00 82 PHE A C 1
ATOM 651 O O . PHE A 1 82 ? 16.389 5.892 -14.968 1.00 88.00 82 PHE A O 1
ATOM 658 N N . LYS A 1 83 ? 15.418 7.717 -15.833 1.00 81.12 83 LYS A N 1
ATOM 659 C CA . LYS A 1 83 ? 16.502 8.629 -15.428 1.00 81.12 83 LYS A CA 1
ATOM 660 C C . LYS A 1 83 ? 16.596 8.778 -13.905 1.00 81.12 83 LYS A C 1
ATOM 662 O O . LYS A 1 83 ? 17.679 8.700 -13.345 1.00 81.12 83 LYS A O 1
ATOM 667 N N . ASN A 1 84 ? 15.448 8.939 -13.241 1.00 82.62 84 ASN A N 1
ATOM 668 C CA . ASN A 1 84 ? 15.370 9.331 -11.827 1.00 82.62 84 ASN A CA 1
ATOM 669 C C . ASN A 1 84 ? 14.491 8.392 -10.975 1.00 82.62 84 ASN A C 1
ATOM 671 O O . ASN A 1 84 ? 13.971 8.802 -9.933 1.00 82.62 84 ASN A O 1
ATOM 675 N N . ARG A 1 85 ? 14.291 7.136 -11.403 1.00 85.44 85 ARG A N 1
ATOM 676 C CA . ARG A 1 85 ? 13.482 6.144 -10.671 1.00 85.44 85 ARG A CA 1
ATOM 677 C C . ARG A 1 85 ? 14.305 4.930 -10.294 1.00 85.44 85 ARG A C 1
ATOM 679 O O . ARG A 1 85 ? 15.041 4.383 -11.102 1.00 85.44 85 ARG A O 1
ATOM 686 N N . THR A 1 86 ? 14.113 4.459 -9.072 1.00 87.94 86 THR A N 1
ATOM 687 C CA . THR A 1 86 ? 14.708 3.218 -8.573 1.00 87.94 86 THR A CA 1
ATOM 688 C C . THR A 1 86 ? 13.762 2.035 -8.778 1.00 87.94 86 THR A C 1
ATOM 690 O O . THR A 1 86 ? 12.539 2.189 -8.829 1.00 87.94 86 THR A O 1
ATOM 693 N N . GLY A 1 87 ? 14.307 0.817 -8.838 1.00 86.94 87 GLY A N 1
ATOM 694 C CA . GLY A 1 87 ? 13.498 -0.397 -8.996 1.00 86.94 87 GLY A CA 1
ATOM 695 C C . GLY A 1 87 ? 12.457 -0.584 -7.884 1.00 86.94 87 GLY A C 1
ATOM 696 O O . GLY A 1 87 ? 11.346 -1.044 -8.145 1.00 86.94 87 GLY A O 1
ATOM 697 N N . GLY A 1 88 ? 12.770 -0.162 -6.655 1.00 85.81 88 GLY A N 1
ATOM 698 C CA . GLY A 1 88 ? 11.812 -0.175 -5.545 1.00 85.81 88 GLY A CA 1
ATOM 699 C C . GLY A 1 88 ? 10.595 0.717 -5.807 1.00 85.81 88 GLY A C 1
ATOM 700 O O . GLY A 1 88 ? 9.461 0.293 -5.578 1.00 85.81 88 GLY A O 1
ATOM 701 N N . GLN A 1 89 ? 10.816 1.915 -6.360 1.00 87.81 89 GLN A N 1
ATOM 702 C CA . GLN A 1 89 ? 9.741 2.834 -6.740 1.00 87.81 89 GLN A CA 1
ATOM 703 C C . GLN A 1 89 ? 8.872 2.250 -7.860 1.00 87.81 89 GLN A C 1
ATOM 705 O O . GLN A 1 89 ? 7.648 2.281 -7.741 1.00 87.81 89 GLN A O 1
ATOM 710 N N . LEU A 1 90 ? 9.479 1.659 -8.898 1.00 89.94 90 LEU A N 1
ATOM 711 C CA . LEU A 1 90 ? 8.738 1.013 -9.991 1.00 89.94 90 LEU A CA 1
ATOM 712 C C . LEU A 1 90 ? 7.853 -0.127 -9.488 1.00 89.94 90 LEU A C 1
ATOM 714 O O . LEU A 1 90 ? 6.675 -0.192 -9.832 1.00 89.94 90 LEU A O 1
ATOM 718 N N . ARG A 1 91 ? 8.395 -1.000 -8.628 1.00 88.62 91 ARG A N 1
ATOM 719 C CA . ARG A 1 91 ? 7.624 -2.092 -8.024 1.00 88.62 91 ARG A CA 1
ATOM 720 C C . ARG A 1 91 ? 6.428 -1.555 -7.247 1.00 88.62 91 ARG A C 1
ATOM 722 O O . ARG A 1 91 ? 5.324 -2.058 -7.419 1.00 88.62 91 ARG A O 1
ATOM 729 N N . ALA A 1 92 ? 6.643 -0.548 -6.401 1.00 85.00 92 ALA A N 1
ATOM 730 C CA . ALA A 1 92 ? 5.573 0.047 -5.608 1.00 85.00 92 ALA A CA 1
ATOM 731 C C . ALA A 1 92 ? 4.490 0.667 -6.502 1.00 85.00 92 ALA A C 1
ATOM 733 O O . ALA A 1 92 ? 3.305 0.426 -6.278 1.00 85.00 92 ALA A O 1
ATOM 734 N N . ARG A 1 93 ? 4.877 1.407 -7.550 1.00 87.25 93 ARG A N 1
ATOM 735 C CA . ARG A 1 93 ? 3.930 1.991 -8.511 1.00 87.25 93 ARG A CA 1
ATOM 736 C C . ARG A 1 93 ? 3.128 0.928 -9.241 1.00 87.25 93 ARG A C 1
ATOM 738 O O . ARG A 1 93 ? 1.905 1.038 -9.330 1.00 87.25 93 ARG A O 1
ATOM 745 N N . TRP A 1 94 ? 3.806 -0.118 -9.705 1.00 85.81 94 TRP A N 1
ATOM 746 C CA . TRP A 1 94 ? 3.155 -1.243 -10.352 1.00 85.81 94 TRP A CA 1
ATOM 747 C C . TRP A 1 94 ? 2.149 -1.907 -9.413 1.00 85.81 94 TRP A C 1
ATOM 749 O O . TRP A 1 94 ? 0.966 -1.964 -9.726 1.00 85.81 94 TRP A O 1
ATOM 759 N N . MET A 1 95 ? 2.589 -2.340 -8.231 1.00 79.75 95 MET A N 1
ATOM 760 C CA . MET A 1 95 ? 1.748 -3.088 -7.295 1.00 79.75 95 MET A CA 1
ATOM 761 C C . MET A 1 95 ? 0.580 -2.266 -6.738 1.00 79.75 95 MET A C 1
ATOM 763 O O . MET A 1 95 ? -0.492 -2.820 -6.522 1.00 79.75 95 MET A O 1
ATOM 767 N N . HIS A 1 96 ? 0.764 -0.964 -6.498 1.00 75.69 96 HIS A N 1
ATOM 768 C CA . HIS A 1 96 ? -0.262 -0.140 -5.854 1.00 75.69 96 HIS A CA 1
ATOM 769 C C . HIS A 1 96 ? -1.208 0.549 -6.840 1.00 75.69 96 HIS A C 1
ATOM 771 O O . HIS A 1 96 ? -2.344 0.846 -6.471 1.00 75.69 96 HIS A O 1
ATOM 777 N N . THR A 1 97 ? -0.751 0.861 -8.058 1.00 75.06 97 THR A N 1
ATOM 778 C CA . THR A 1 97 ? -1.499 1.734 -8.978 1.00 75.06 97 THR A CA 1
ATOM 779 C C . THR A 1 97 ? -1.757 1.109 -10.347 1.00 75.06 97 THR A C 1
ATOM 781 O O . THR A 1 97 ? -2.850 1.296 -10.875 1.00 75.06 97 THR A O 1
ATOM 784 N N . LEU A 1 98 ? -0.798 0.376 -10.927 1.00 78.19 98 LEU A N 1
ATOM 785 C CA . LEU A 1 98 ? -0.882 -0.059 -12.334 1.00 78.19 98 LEU A CA 1
ATOM 786 C C . LEU A 1 98 ? -1.306 -1.524 -12.534 1.00 78.19 98 LEU A C 1
ATOM 788 O O . LEU A 1 98 ? -1.880 -1.842 -13.567 1.00 78.19 98 LEU A O 1
ATOM 792 N N . CYS A 1 99 ? -1.086 -2.419 -11.564 1.00 72.81 99 CYS A N 1
ATOM 793 C CA . CYS A 1 99 ? -1.320 -3.868 -11.700 1.00 72.81 99 CYS A CA 1
ATOM 794 C C . CYS A 1 99 ? -2.812 -4.273 -11.743 1.00 72.81 99 CYS A C 1
ATOM 796 O O . CYS A 1 99 ? -3.126 -5.458 -11.691 1.00 72.81 99 CYS A O 1
ATOM 798 N N . GLY A 1 100 ? -3.749 -3.325 -11.823 1.00 61.72 100 GLY A N 1
ATOM 799 C CA . GLY A 1 100 ? -5.167 -3.629 -12.047 1.00 61.72 100 GLY A CA 1
ATOM 800 C C . GLY A 1 100 ? -5.866 -4.425 -10.938 1.00 61.72 100 GLY A C 1
ATOM 801 O O . GLY A 1 100 ? -7.031 -4.767 -11.105 1.00 61.72 100 GLY A O 1
ATOM 802 N N . MET A 1 101 ? -5.211 -4.699 -9.800 1.00 58.06 101 MET A N 1
ATOM 803 C CA . MET A 1 101 ? -5.929 -5.081 -8.582 1.00 58.06 101 MET A CA 1
ATOM 804 C C . MET A 1 101 ? -6.911 -3.953 -8.268 1.00 58.06 101 MET A C 1
ATOM 806 O O . MET A 1 101 ? -6.546 -2.782 -8.386 1.00 58.06 101 MET A O 1
ATOM 810 N N . ASP A 1 102 ? -8.147 -4.306 -7.928 1.00 58.69 102 ASP A N 1
ATOM 811 C CA . ASP A 1 102 ? -9.340 -3.454 -7.945 1.00 58.69 102 ASP A CA 1
ATOM 812 C C . ASP A 1 102 ? -9.345 -2.436 -6.785 1.00 58.69 102 ASP A C 1
ATOM 814 O O . ASP A 1 102 ? -10.244 -2.358 -5.945 1.00 58.69 102 ASP A O 1
ATOM 818 N N . THR A 1 103 ? -8.289 -1.630 -6.701 1.00 58.91 103 THR A N 1
ATOM 819 C CA . THR A 1 103 ? -8.106 -0.577 -5.702 1.00 58.91 103 THR A CA 1
ATOM 820 C C . THR A 1 103 ? -9.067 0.588 -5.923 1.00 58.91 103 THR A C 1
ATOM 822 O O . THR A 1 103 ? -9.309 1.349 -4.990 1.00 58.91 103 THR A O 1
ATOM 825 N N . ARG A 1 104 ? -9.621 0.722 -7.138 1.00 63.81 104 ARG A N 1
ATOM 826 C CA . ARG A 1 104 ? -10.570 1.782 -7.507 1.00 63.81 104 ARG A CA 1
ATOM 827 C C . ARG A 1 104 ? -12.028 1.452 -7.204 1.00 63.81 104 ARG A C 1
ATOM 829 O O . ARG A 1 104 ? -12.832 2.378 -7.156 1.00 63.81 104 ARG A O 1
ATOM 836 N N . LYS A 1 105 ? -12.390 0.181 -6.998 1.00 76.06 105 LYS A N 1
ATOM 837 C CA . LYS A 1 105 ? -13.766 -0.156 -6.612 1.00 76.06 105 LYS A CA 1
ATOM 838 C C . LYS A 1 105 ? -14.036 0.315 -5.181 1.00 76.06 105 LYS A C 1
ATOM 840 O O . LYS A 1 105 ? -13.189 0.080 -4.313 1.00 76.06 105 LYS A O 1
ATOM 845 N N . PRO A 1 106 ? -15.189 0.944 -4.902 1.00 84.88 106 PRO A N 1
ATOM 846 C CA . PRO A 1 106 ? -15.568 1.266 -3.532 1.00 84.88 106 PRO A CA 1
ATOM 847 C C . PRO A 1 106 ? -15.663 -0.020 -2.705 1.00 84.88 106 PRO A C 1
ATOM 849 O O . PRO A 1 106 ? -15.972 -1.081 -3.247 1.00 84.88 106 PRO A O 1
ATOM 852 N N . PHE A 1 107 ? -15.346 0.061 -1.414 1.00 89.31 107 PHE A N 1
ATOM 853 C CA . PHE A 1 107 ? -15.593 -1.043 -0.486 1.00 89.31 107 PHE A CA 1
ATOM 854 C C . PHE A 1 107 ? -17.083 -1.114 -0.170 1.00 89.31 107 PHE A C 1
ATOM 856 O O . PHE A 1 107 ? -17.714 -0.085 0.084 1.00 89.31 107 PHE A O 1
ATOM 863 N N . THR A 1 108 ? -17.621 -2.323 -0.212 1.00 91.25 108 THR A N 1
ATOM 864 C CA . THR A 1 108 ? -18.998 -2.620 0.180 1.00 91.25 108 THR A CA 1
ATOM 865 C C . THR A 1 108 ? -19.116 -2.737 1.706 1.00 91.25 108 THR A C 1
ATOM 867 O O . THR A 1 108 ? -18.122 -3.033 2.378 1.00 91.25 108 THR A O 1
ATOM 870 N N . PRO A 1 109 ? -20.307 -2.511 2.288 1.00 91.44 109 PRO A N 1
ATOM 871 C CA . PRO A 1 109 ? -20.530 -2.709 3.721 1.00 91.44 109 PRO A CA 1
ATOM 872 C C . PRO A 1 109 ? -20.204 -4.135 4.193 1.00 91.44 109 PRO A C 1
ATOM 874 O O . PRO A 1 109 ? -19.705 -4.321 5.302 1.00 91.44 109 PRO A O 1
ATOM 877 N N . GLU A 1 110 ? -20.440 -5.137 3.346 1.00 92.50 110 GLU A N 1
ATOM 878 C CA . GLU A 1 110 ? -20.138 -6.544 3.618 1.00 92.50 110 GLU A CA 1
ATOM 879 C C . GLU A 1 110 ? -18.625 -6.772 3.705 1.00 92.50 110 GLU A C 1
ATOM 881 O O . GLU A 1 110 ? -18.137 -7.422 4.633 1.00 92.50 110 GLU A O 1
ATOM 886 N N . GLU A 1 111 ? -17.867 -6.184 2.774 1.00 92.56 111 GLU A N 1
ATOM 887 C CA . GLU A 1 111 ? -16.405 -6.188 2.821 1.00 92.56 111 GLU A CA 1
ATOM 888 C C . GLU A 1 111 ? -15.887 -5.480 4.078 1.00 92.56 111 GLU A C 1
ATOM 890 O O . GLU A 1 111 ? -14.970 -5.980 4.725 1.00 92.56 111 GLU A O 1
ATOM 895 N N . ASP A 1 112 ? -16.476 -4.348 4.467 1.00 94.25 112 ASP A N 1
ATOM 896 C CA . ASP A 1 112 ? -16.078 -3.627 5.680 1.00 94.25 112 ASP A CA 1
ATOM 897 C C . ASP A 1 112 ? -16.301 -4.458 6.945 1.00 94.25 112 ASP A C 1
ATOM 899 O O . ASP A 1 112 ? -15.409 -4.544 7.796 1.00 94.25 112 ASP A O 1
ATOM 903 N N . ALA A 1 113 ? -17.466 -5.101 7.056 1.00 94.44 113 ALA A N 1
ATOM 904 C CA . ALA A 1 113 ? -17.780 -5.997 8.162 1.00 94.44 113 ALA A CA 1
ATOM 905 C C . ALA A 1 113 ? -16.782 -7.161 8.224 1.00 94.44 113 ALA A C 1
ATOM 907 O O . ALA A 1 113 ? -16.234 -7.452 9.292 1.00 94.44 113 ALA A O 1
ATOM 908 N N . TYR A 1 114 ? -16.476 -7.765 7.072 1.00 94.75 114 TYR A N 1
ATOM 909 C CA . TYR A 1 114 ? -15.495 -8.839 6.973 1.00 94.75 114 TYR A CA 1
ATOM 910 C C . TYR A 1 114 ? -14.096 -8.393 7.409 1.00 94.75 114 TYR A C 1
ATOM 912 O O . TYR A 1 114 ? -13.428 -9.108 8.157 1.00 94.75 114 TYR A O 1
ATOM 920 N N . ILE A 1 115 ? -13.649 -7.207 6.986 1.00 94.75 115 ILE A N 1
ATOM 921 C CA . ILE A 1 115 ? -12.337 -6.660 7.354 1.00 94.75 115 ILE A CA 1
ATOM 922 C C . ILE A 1 115 ? -12.242 -6.457 8.867 1.00 94.75 115 ILE A C 1
ATOM 924 O O . ILE A 1 115 ? -11.237 -6.834 9.468 1.00 94.75 115 ILE A O 1
ATOM 928 N N . VAL A 1 116 ? -13.272 -5.880 9.492 1.00 94.81 116 VAL A N 1
ATOM 929 C CA . VAL A 1 116 ? -13.289 -5.633 10.943 1.00 94.81 116 VAL A CA 1
ATOM 930 C C . VAL A 1 116 ? -13.298 -6.947 11.722 1.00 94.81 116 VAL A C 1
ATOM 932 O O . VAL A 1 116 ? -12.511 -7.105 12.655 1.00 94.81 116 VAL A O 1
ATOM 935 N N . GLN A 1 117 ? -14.138 -7.904 11.324 1.00 95.69 117 GLN A N 1
ATOM 936 C CA . GLN A 1 117 ? -14.210 -9.214 11.970 1.00 95.69 117 GLN A CA 1
ATOM 937 C C . GLN A 1 117 ? -12.890 -9.977 11.827 1.00 95.69 117 GLN A C 1
ATOM 939 O O . GLN A 1 117 ? -12.328 -10.455 12.810 1.00 95.69 117 GLN A O 1
ATOM 944 N N . SER A 1 118 ? -12.355 -10.036 10.611 1.00 95.06 118 SER A N 1
ATOM 945 C CA . SER A 1 118 ? -11.112 -10.747 10.322 1.00 95.06 118 SER A CA 1
ATOM 946 C C . SER A 1 118 ? -9.917 -10.109 11.025 1.00 95.06 118 SER A C 1
ATOM 948 O O . SER A 1 118 ? -9.041 -10.826 11.497 1.00 95.06 118 SER A O 1
ATOM 950 N N . GLN A 1 119 ? -9.873 -8.780 11.155 1.00 95.50 119 GLN A N 1
ATOM 951 C CA . GLN A 1 119 ? -8.829 -8.108 11.929 1.00 95.50 119 GLN A CA 1
ATOM 952 C C . GLN A 1 119 ? -8.933 -8.441 13.423 1.00 95.50 119 GLN A C 1
ATOM 954 O O . GLN A 1 119 ? -7.901 -8.639 14.062 1.00 95.50 119 GLN A O 1
ATOM 959 N N . ALA A 1 120 ? -10.144 -8.580 13.968 1.00 93.62 120 ALA A N 1
ATOM 960 C CA . ALA A 1 120 ? -10.332 -9.006 15.353 1.00 93.62 120 ALA A CA 1
ATOM 961 C C . ALA A 1 120 ? -9.874 -10.459 15.586 1.00 93.62 120 ALA A C 1
ATOM 963 O O . ALA A 1 120 ? -9.313 -10.761 16.637 1.00 93.62 120 ALA A O 1
ATOM 964 N N . THR A 1 121 ? -10.065 -11.350 14.607 1.00 94.88 121 THR A N 1
ATOM 965 C CA . THR A 1 121 ? -9.670 -12.767 14.705 1.00 94.88 121 THR A CA 1
ATOM 966 C C . THR A 1 121 ? -8.188 -13.003 14.401 1.00 94.88 121 THR A C 1
ATOM 968 O O . THR A 1 121 ? -7.511 -13.741 15.115 1.00 94.88 121 THR A O 1
ATOM 971 N N . PHE A 1 122 ? -7.667 -12.400 13.331 1.00 90.81 122 PHE A N 1
ATOM 972 C CA . PHE A 1 122 ? -6.327 -12.675 12.804 1.00 90.81 122 PHE A CA 1
ATOM 973 C C . PHE A 1 122 ? -5.304 -11.567 13.107 1.00 90.81 122 PHE A C 1
ATOM 975 O O . PHE A 1 122 ? -4.109 -11.742 12.863 1.00 90.81 122 PHE A O 1
ATOM 982 N N . GLY A 1 123 ? -5.727 -10.418 13.633 1.00 92.62 123 GLY A N 1
ATOM 983 C CA . GLY A 1 123 ? -4.860 -9.257 13.819 1.00 92.62 123 GLY A CA 1
ATOM 984 C C . GLY A 1 123 ? -4.409 -8.642 12.490 1.00 92.62 123 GLY A C 1
ATOM 985 O O . GLY A 1 123 ? -5.094 -8.710 11.471 1.00 92.62 123 GLY A O 1
ATOM 986 N N . ASN A 1 124 ? -3.213 -8.048 12.475 1.00 94.00 124 ASN A N 1
ATOM 987 C CA . ASN A 1 124 ? -2.682 -7.293 11.329 1.00 94.00 124 ASN A CA 1
ATOM 988 C C . ASN A 1 124 ? -2.123 -8.181 10.195 1.00 94.00 124 ASN A C 1
ATOM 990 O O . ASN A 1 124 ? -1.165 -7.809 9.512 1.00 94.00 124 ASN A O 1
ATOM 994 N N . ARG A 1 125 ? -2.711 -9.360 9.974 1.00 92.81 125 ARG A N 1
ATOM 995 C CA . ARG A 1 125 ? -2.335 -10.286 8.897 1.00 92.81 125 ARG A CA 1
ATOM 996 C C . ARG A 1 125 ? -3.058 -9.929 7.595 1.00 92.81 125 ARG A C 1
ATOM 998 O O . ARG A 1 125 ? -3.850 -10.695 7.064 1.00 92.81 125 ARG A O 1
ATOM 1005 N N . TRP A 1 126 ? -2.768 -8.750 7.048 1.00 91.81 126 TRP A N 1
ATOM 1006 C CA . TRP A 1 126 ? -3.499 -8.187 5.900 1.00 91.81 126 TRP A CA 1
ATOM 1007 C C . TRP A 1 126 ? -3.474 -9.055 4.642 1.00 91.81 126 TRP A C 1
ATOM 1009 O O . TRP A 1 126 ? -4.479 -9.140 3.945 1.00 91.81 126 TRP A O 1
ATOM 1019 N N . ALA A 1 127 ? -2.355 -9.728 4.367 1.00 90.38 127 ALA A N 1
ATOM 1020 C CA . ALA A 1 127 ? -2.253 -10.658 3.246 1.00 90.38 127 ALA A CA 1
ATOM 1021 C C . ALA A 1 127 ? -3.150 -11.894 3.428 1.00 90.38 127 ALA A C 1
ATOM 1023 O O . ALA A 1 127 ? -3.633 -12.455 2.453 1.00 90.38 127 ALA A O 1
ATOM 1024 N N . GLU A 1 128 ? -3.400 -12.322 4.667 1.00 91.69 128 GLU A N 1
ATOM 1025 C CA . GLU A 1 128 ? -4.341 -13.402 4.968 1.00 91.69 128 GLU A CA 1
ATOM 1026 C C . GLU A 1 128 ? -5.786 -12.958 4.773 1.00 91.69 128 GLU A C 1
ATOM 1028 O O . GLU A 1 128 ? -6.539 -13.645 4.094 1.00 91.69 128 GLU A O 1
ATOM 1033 N N . ILE A 1 129 ? -6.132 -11.767 5.255 1.00 91.38 129 ILE A N 1
ATOM 1034 C CA . ILE A 1 129 ? -7.472 -11.196 5.082 1.00 91.38 129 ILE A CA 1
ATOM 1035 C C . ILE A 1 129 ? -7.766 -10.945 3.593 1.00 91.38 129 ILE A C 1
ATOM 1037 O O . ILE A 1 129 ? -8.838 -11.285 3.100 1.00 91.38 129 ILE A O 1
ATOM 1041 N N . ALA A 1 130 ? -6.795 -10.411 2.846 1.00 90.06 130 ALA A N 1
ATOM 1042 C CA . ALA A 1 130 ? -6.943 -10.133 1.420 1.00 90.06 130 ALA A CA 1
ATOM 1043 C C . ALA A 1 130 ? -7.057 -11.399 0.556 1.00 90.06 130 ALA A C 1
ATOM 1045 O O . ALA A 1 130 ? -7.697 -11.344 -0.487 1.00 90.06 130 ALA A O 1
ATOM 1046 N N . ARG A 1 131 ? -6.503 -12.548 0.980 1.00 89.06 131 ARG A N 1
ATOM 1047 C CA . ARG A 1 131 ? -6.659 -13.823 0.246 1.00 89.06 131 ARG A CA 1
ATOM 1048 C C . ARG A 1 131 ? -8.123 -14.245 0.112 1.00 89.06 131 ARG A C 1
ATOM 1050 O O . ARG A 1 131 ? -8.483 -14.848 -0.893 1.00 89.06 131 A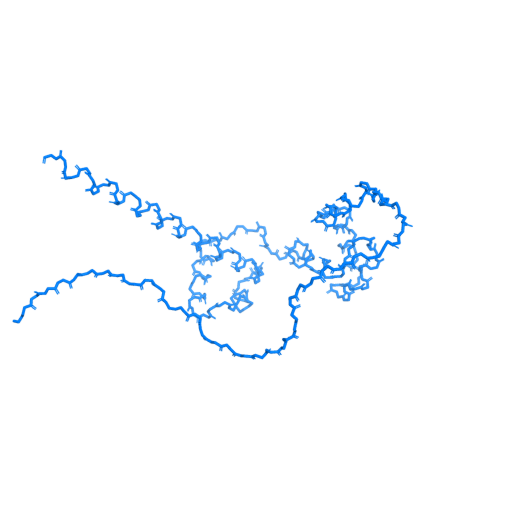RG A O 1
ATOM 1057 N N . SER A 1 132 ? -8.953 -13.907 1.093 1.00 87.06 132 SER A N 1
ATOM 1058 C CA . SER A 1 132 ? -10.387 -14.209 1.087 1.00 87.06 132 SER A CA 1
ATOM 1059 C C . SER A 1 132 ? -11.222 -13.192 0.302 1.00 87.06 132 SER A C 1
ATOM 1061 O O . SER A 1 132 ? -12.396 -13.436 0.039 1.00 87.06 132 SER A O 1
ATOM 1063 N N . MET A 1 133 ? -10.639 -12.050 -0.078 1.00 86.56 133 MET A N 1
ATOM 1064 C CA . MET A 1 133 ? -11.323 -10.964 -0.776 1.00 86.56 133 MET A CA 1
ATOM 1065 C C . MET A 1 133 ? -10.889 -10.928 -2.242 1.00 86.56 133 MET A C 1
ATOM 1067 O O . MET A 1 133 ? -9.766 -10.549 -2.577 1.00 86.56 133 MET A O 1
ATOM 1071 N N . GLN A 1 134 ? -11.788 -11.304 -3.146 1.00 80.94 134 GLN A N 1
ATOM 1072 C CA . GLN A 1 134 ? -11.476 -11.342 -4.574 1.00 80.94 134 GLN A CA 1
ATOM 1073 C C . GLN A 1 134 ? -11.175 -9.931 -5.099 1.00 80.94 134 GLN A C 1
ATOM 1075 O O . GLN A 1 134 ? -11.962 -9.002 -4.937 1.00 80.94 134 GLN A O 1
ATOM 1080 N N . GLY A 1 135 ? -10.006 -9.762 -5.722 1.00 80.12 135 GLY A N 1
ATOM 1081 C CA . GLY A 1 135 ? -9.602 -8.499 -6.347 1.00 80.12 135 GLY A CA 1
ATOM 1082 C C . GLY A 1 135 ? -9.110 -7.406 -5.390 1.00 80.12 135 GLY A C 1
ATOM 1083 O O . GLY A 1 135 ? -8.789 -6.312 -5.857 1.00 80.12 135 GLY A O 1
ATOM 1084 N N . ARG A 1 136 ? -8.991 -7.665 -4.079 1.00 85.00 136 ARG A N 1
ATOM 1085 C CA . ARG A 1 136 ? -8.445 -6.699 -3.109 1.00 85.00 136 ARG A CA 1
ATOM 1086 C C . ARG A 1 136 ? -6.986 -7.005 -2.772 1.00 85.00 136 ARG A C 1
ATOM 1088 O O . ARG A 1 136 ? -6.605 -8.154 -2.591 1.00 85.00 136 ARG A O 1
ATOM 1095 N N . SER A 1 137 ? -6.166 -5.958 -2.656 1.00 84.50 137 SER A N 1
ATOM 1096 C CA . SER A 1 137 ? -4.785 -6.085 -2.166 1.00 84.50 137 SER A CA 1
ATOM 1097 C C . SER A 1 137 ? -4.723 -5.969 -0.639 1.00 84.50 137 SER A C 1
ATOM 1099 O O . SER A 1 137 ? -5.548 -5.287 -0.026 1.00 84.50 137 SER A O 1
ATOM 1101 N N . ASP A 1 138 ? -3.703 -6.562 -0.023 1.00 88.06 138 ASP A N 1
ATOM 1102 C CA . ASP A 1 138 ? -3.399 -6.439 1.410 1.00 88.06 138 ASP A CA 1
ATOM 1103 C C . ASP A 1 138 ? -3.292 -4.970 1.856 1.00 88.06 138 ASP A C 1
ATOM 1105 O O . ASP A 1 138 ? -3.813 -4.571 2.902 1.00 88.06 138 ASP A O 1
ATOM 1109 N N . ASN A 1 139 ? -2.684 -4.125 1.022 1.00 85.38 139 ASN A N 1
ATOM 1110 C CA . ASN A 1 139 ? -2.560 -2.701 1.297 1.00 85.38 139 ASN A CA 1
ATOM 1111 C C . ASN A 1 139 ? -3.912 -1.971 1.222 1.00 85.38 139 ASN A C 1
ATOM 1113 O O . ASN A 1 139 ? -4.165 -1.080 2.035 1.00 85.38 139 ASN A O 1
ATOM 1117 N N . SER A 1 140 ? -4.790 -2.358 0.289 1.00 86.50 140 SER A N 1
ATOM 1118 C CA . SER A 1 140 ? -6.161 -1.834 0.205 1.00 86.50 140 SER A CA 1
ATOM 1119 C C . SER A 1 140 ? -6.952 -2.161 1.467 1.00 86.50 140 SER A C 1
ATOM 1121 O O . SER A 1 140 ? -7.581 -1.269 2.030 1.00 86.50 140 SER A O 1
ATOM 1123 N N . VAL A 1 141 ? -6.861 -3.404 1.946 1.00 89.69 141 VAL A N 1
ATOM 1124 C CA . VAL A 1 141 ? -7.533 -3.863 3.170 1.00 89.69 141 VAL A CA 1
ATOM 1125 C C . VAL A 1 141 ? -7.037 -3.093 4.396 1.00 89.69 141 VAL A C 1
ATOM 1127 O O . VAL A 1 141 ? -7.837 -2.507 5.126 1.00 89.69 141 VAL A O 1
ATOM 1130 N N . LYS A 1 142 ? -5.715 -2.999 4.586 1.00 90.38 142 LYS A N 1
ATOM 1131 C CA . LYS A 1 142 ? -5.101 -2.220 5.676 1.00 90.38 142 LYS A CA 1
ATOM 1132 C C . LYS A 1 142 ? -5.540 -0.754 5.652 1.00 90.38 142 LYS A C 1
ATOM 1134 O O . LYS A 1 142 ? -5.844 -0.169 6.692 1.00 90.38 142 LYS A O 1
ATOM 1139 N N . ASN A 1 143 ? -5.553 -0.139 4.469 1.00 91.12 143 ASN A N 1
ATOM 1140 C CA . ASN A 1 143 ? -5.976 1.250 4.316 1.00 91.12 143 ASN A CA 1
ATOM 1141 C C . ASN A 1 143 ? -7.463 1.422 4.624 1.00 91.12 143 ASN A C 1
ATOM 1143 O O . ASN A 1 143 ? -7.823 2.380 5.307 1.00 91.12 143 ASN A O 1
ATOM 1147 N N . ARG A 1 144 ? -8.317 0.493 4.180 1.00 92.62 144 ARG A N 1
ATOM 1148 C CA . ARG A 1 144 ? -9.746 0.542 4.487 1.00 92.62 144 ARG A CA 1
ATOM 1149 C C . ARG A 1 144 ? -9.997 0.429 5.984 1.00 92.62 144 ARG A C 1
ATOM 1151 O O . ARG A 1 144 ? -10.702 1.269 6.533 1.00 92.62 144 ARG A O 1
ATOM 1158 N N . PHE A 1 145 ? -9.339 -0.512 6.658 1.00 94.44 145 PHE A N 1
ATOM 1159 C CA . PHE A 1 145 ? -9.427 -0.647 8.111 1.00 94.44 145 PHE A CA 1
ATOM 1160 C C . PHE A 1 145 ? -9.021 0.643 8.842 1.00 94.44 145 PHE A C 1
ATOM 1162 O O . PHE A 1 145 ? -9.731 1.096 9.734 1.00 94.44 145 PHE A O 1
ATOM 1169 N N . ARG A 1 146 ? -7.929 1.300 8.421 1.00 93.25 146 ARG A N 1
ATOM 1170 C CA . ARG A 1 146 ? -7.519 2.607 8.973 1.00 93.25 146 ARG A CA 1
ATOM 1171 C C . ARG A 1 146 ? -8.593 3.683 8.813 1.00 93.25 146 ARG A C 1
ATOM 1173 O O . ARG A 1 146 ? -8.801 4.478 9.726 1.00 93.25 146 ARG A O 1
ATOM 1180 N N . VAL A 1 147 ? -9.268 3.726 7.664 1.00 92.88 147 VAL A N 1
ATOM 1181 C CA . VAL A 1 147 ? -10.381 4.660 7.428 1.00 92.88 147 VAL A CA 1
ATOM 1182 C C . VAL A 1 147 ? -11.539 4.368 8.385 1.00 92.88 147 VAL A C 1
ATOM 1184 O O . VAL A 1 147 ? -12.016 5.296 9.038 1.00 92.88 147 VAL A O 1
ATOM 1187 N N . LEU A 1 148 ? -11.932 3.099 8.526 1.00 93.12 148 LEU A N 1
ATOM 1188 C CA . LEU A 1 148 ? -12.995 2.671 9.443 1.00 93.12 148 LEU A CA 1
ATOM 1189 C C . LEU A 1 148 ? -12.656 3.002 10.906 1.00 93.12 148 LEU A C 1
ATOM 1191 O O . LEU A 1 148 ? -13.492 3.529 11.640 1.00 93.12 148 LEU A O 1
ATOM 1195 N N . GLU A 1 149 ? -11.412 2.769 11.329 1.00 93.31 149 GLU A N 1
ATOM 1196 C CA . GLU A 1 149 ? -10.956 3.084 12.684 1.00 93.31 149 GLU A CA 1
ATOM 1197 C C . GLU A 1 149 ? -10.991 4.595 12.959 1.00 93.31 149 GLU A C 1
ATOM 1199 O O . GLU A 1 149 ? -11.487 5.039 13.998 1.00 93.31 149 GLU A O 1
ATOM 1204 N N . ASN A 1 150 ? -10.518 5.405 12.010 1.00 92.75 150 ASN A N 1
ATOM 1205 C CA . ASN A 1 150 ? -10.565 6.860 12.125 1.00 92.75 150 ASN A CA 1
ATOM 1206 C C . ASN A 1 150 ? -12.006 7.380 12.150 1.00 92.75 150 ASN A C 1
ATOM 1208 O O . ASN A 1 150 ? -12.318 8.281 12.929 1.00 92.75 150 ASN A O 1
ATOM 1212 N N . GLN A 1 151 ? -12.902 6.806 11.346 1.00 91.62 151 GLN A N 1
ATOM 1213 C CA . GLN A 1 151 ? -14.324 7.141 11.369 1.00 91.62 151 GLN A CA 1
ATOM 1214 C C . GLN A 1 151 ? -14.946 6.815 12.732 1.00 91.62 151 GLN A C 1
ATOM 1216 O O . GLN A 1 151 ? -15.610 7.670 13.317 1.00 91.62 151 GLN A O 1
ATOM 1221 N N . LYS A 1 152 ? -14.655 5.634 13.293 1.00 91.44 152 LYS A N 1
ATOM 1222 C CA . LYS A 1 152 ? -15.091 5.242 14.640 1.00 91.44 152 LYS A CA 1
ATOM 1223 C C . LYS A 1 152 ? -14.590 6.219 15.706 1.00 91.44 152 LYS A C 1
ATOM 1225 O O . LYS A 1 152 ? -15.386 6.687 16.517 1.00 91.44 152 LYS A O 1
ATOM 1230 N N . LYS A 1 153 ? -13.303 6.582 15.679 1.00 92.56 153 LYS A N 1
ATOM 1231 C CA . LYS A 1 153 ? -12.705 7.565 16.605 1.00 92.56 153 LYS A CA 1
ATOM 1232 C C . LYS A 1 153 ? -13.390 8.930 16.503 1.00 92.56 153 LYS A C 1
ATOM 1234 O O . LYS A 1 153 ? -13.716 9.529 17.526 1.00 92.56 153 LYS A O 1
ATOM 1239 N N . ARG A 1 154 ? -13.670 9.400 15.282 1.00 92.38 154 ARG A N 1
ATOM 1240 C CA . ARG A 1 154 ? -14.387 10.663 15.041 1.00 92.38 154 ARG A CA 1
ATOM 1241 C C . ARG A 1 154 ? -15.803 10.627 15.609 1.00 92.38 154 ARG A C 1
ATOM 1243 O O . ARG A 1 154 ? -16.171 11.542 16.341 1.00 92.38 154 ARG A O 1
ATOM 1250 N N . ILE A 1 155 ? -16.558 9.562 15.349 1.00 91.19 155 ILE A N 1
ATOM 1251 C CA . ILE A 1 155 ? -17.914 9.387 15.893 1.00 91.19 155 ILE A CA 1
ATOM 1252 C C . ILE A 1 155 ? -17.879 9.362 17.425 1.00 91.19 155 ILE A C 1
ATOM 1254 O O . ILE A 1 155 ? -18.650 10.068 18.064 1.00 91.19 155 ILE A O 1
ATOM 1258 N N . GLN A 1 156 ? -16.939 8.628 18.024 1.00 89.56 156 GLN A N 1
ATOM 1259 C CA . GLN A 1 156 ? -16.774 8.5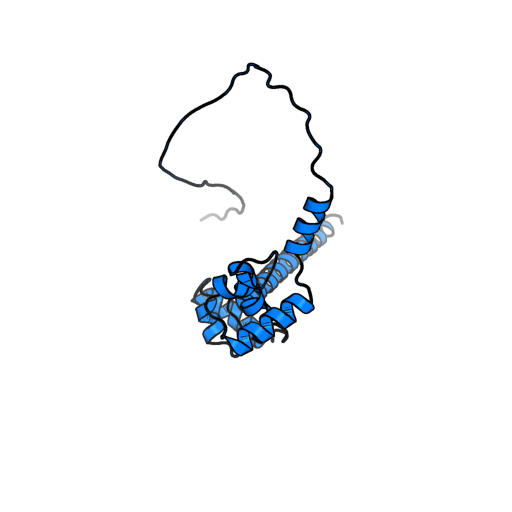81 19.479 1.00 89.56 156 GLN A CA 1
ATOM 1260 C C . GLN A 1 156 ? -16.430 9.951 20.073 1.00 89.56 156 GLN A C 1
ATOM 1262 O O . GLN A 1 156 ? -16.994 10.330 21.096 1.00 89.56 156 GLN A O 1
ATOM 1267 N N . SER A 1 157 ? -15.530 10.710 19.440 1.00 89.94 157 SER A N 1
ATOM 1268 C CA . SER A 1 157 ? -15.199 12.069 19.890 1.00 89.94 157 SER A CA 1
ATOM 1269 C C . SER A 1 157 ? -16.391 13.021 19.787 1.00 89.94 157 SER A C 1
ATOM 1271 O O . SER A 1 157 ? -16.627 13.810 20.698 1.00 89.94 157 SER A O 1
ATOM 1273 N N . PHE A 1 158 ? -17.182 12.905 18.717 1.00 91.06 158 PHE A N 1
ATOM 1274 C CA . PHE A 1 158 ? -18.376 13.714 18.524 1.00 91.06 158 PHE A CA 1
ATOM 1275 C C . PHE A 1 158 ? -19.447 13.377 19.565 1.00 91.06 158 PHE A C 1
ATOM 1277 O O . PHE A 1 158 ? -19.946 14.280 20.228 1.00 91.06 158 PHE A O 1
ATOM 1284 N N . ALA A 1 159 ? -19.733 12.089 19.775 1.00 87.81 159 ALA A N 1
ATOM 1285 C CA . ALA A 1 159 ? -20.704 11.625 20.763 1.00 87.81 159 ALA A CA 1
ATOM 1286 C C . ALA A 1 159 ? -20.338 12.070 22.186 1.00 87.81 159 ALA A C 1
ATOM 1288 O O . ALA A 1 159 ? -21.196 12.569 22.908 1.00 87.81 159 ALA A O 1
ATOM 1289 N N . LYS A 1 160 ? -19.056 11.974 22.569 1.00 87.50 160 LYS A N 1
ATOM 1290 C CA . LYS A 1 160 ? -18.571 12.486 23.861 1.00 87.50 160 LYS A CA 1
ATOM 1291 C C . LYS A 1 160 ? -18.818 13.986 24.015 1.00 87.50 160 LYS A C 1
ATOM 1293 O O . LYS A 1 160 ? -19.229 14.418 25.085 1.00 87.50 160 LYS A O 1
ATOM 1298 N N . ARG A 1 161 ? -18.592 14.771 22.955 1.00 89.50 161 ARG A N 1
ATOM 1299 C CA . ARG A 1 161 ? -18.821 16.221 22.980 1.00 89.50 161 ARG A CA 1
ATOM 1300 C C . ARG A 1 161 ? -20.305 16.564 23.114 1.00 89.50 161 ARG A C 1
ATOM 1302 O O . ARG A 1 161 ? -20.644 17.414 23.924 1.00 89.50 161 ARG A O 1
ATOM 1309 N N . VAL A 1 162 ? -21.170 15.894 22.353 1.00 87.06 162 VAL A N 1
ATOM 1310 C CA . VAL A 1 162 ? -22.629 16.095 22.423 1.00 87.06 162 VAL A CA 1
ATOM 1311 C C . VAL A 1 162 ? -23.159 15.728 23.810 1.00 87.06 162 VAL A C 1
ATOM 1313 O O . VAL A 1 162 ? -23.892 16.504 24.408 1.00 87.06 162 VAL A O 1
ATOM 1316 N N . PHE A 1 163 ? -22.728 14.591 24.357 1.00 82.50 163 PHE A N 1
ATOM 1317 C CA .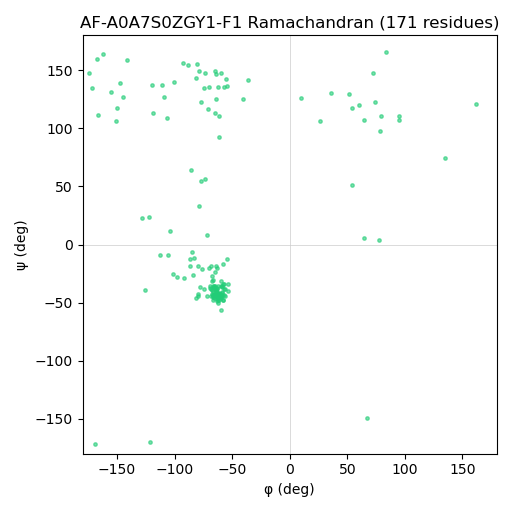 PHE A 1 163 ? -23.154 14.142 25.683 1.00 82.50 163 PHE A CA 1
ATOM 1318 C C . PHE A 1 163 ? -22.663 15.064 26.815 1.00 82.50 163 PHE A C 1
ATOM 1320 O O . PHE A 1 163 ? -23.398 15.323 27.765 1.00 82.50 163 PHE A O 1
ATOM 1327 N N . SER A 1 164 ? -21.440 15.599 26.695 1.00 78.69 164 SER A N 1
ATOM 1328 C CA . SER A 1 164 ? -20.898 16.583 27.643 1.00 78.69 164 SER A CA 1
ATOM 1329 C C . SER A 1 164 ? -21.695 17.888 27.626 1.00 78.69 164 SER A C 1
ATOM 1331 O O . SER A 1 164 ? -21.969 18.434 28.685 1.00 78.69 164 SER A O 1
ATOM 1333 N N . PHE A 1 165 ? -22.097 18.356 26.442 1.00 75.31 165 PHE A N 1
ATOM 1334 C CA . PHE A 1 165 ? -22.848 19.601 26.267 1.00 75.31 165 PHE A CA 1
ATOM 1335 C C . PHE A 1 165 ? -24.265 19.515 26.858 1.00 75.31 165 PHE A C 1
ATOM 1337 O O . PHE A 1 165 ? -24.688 20.406 27.584 1.00 75.31 165 PHE A O 1
ATOM 1344 N N . SER A 1 166 ? -24.975 18.400 26.650 1.00 66.81 166 SER A N 1
ATOM 1345 C CA . SER A 1 166 ? -26.316 18.208 27.229 1.00 66.81 166 SER A CA 1
ATOM 1346 C C . SER A 1 166 ? -26.330 18.062 28.755 1.00 66.81 166 SER A C 1
ATOM 1348 O O . SER A 1 166 ? -27.377 18.239 29.368 1.00 66.81 166 SER A O 1
ATOM 1350 N N . SER A 1 167 ? -25.196 17.736 29.382 1.00 59.09 167 SER A N 1
ATOM 1351 C CA . SER A 1 167 ? -25.112 17.625 30.846 1.00 59.09 167 SER A CA 1
ATOM 1352 C C . SER A 1 167 ? -24.989 18.989 31.541 1.00 59.09 167 SER A C 1
ATOM 1354 O O . SER A 1 167 ? -25.277 19.089 32.730 1.00 59.09 167 SER A O 1
ATOM 1356 N N . GLU A 1 168 ? -24.590 20.040 30.817 1.00 58.00 168 GLU A N 1
ATOM 1357 C CA . GLU A 1 168 ? -24.439 21.398 31.361 1.00 58.00 168 GLU A CA 1
ATOM 1358 C C . GLU A 1 168 ? -25.767 22.178 31.372 1.00 58.00 168 GLU A C 1
ATOM 1360 O O . GLU A 1 168 ? -25.975 23.015 32.246 1.00 58.00 168 GLU A O 1
ATOM 1365 N N . GLU A 1 169 ? -26.712 21.859 30.480 1.00 58.56 169 GLU A N 1
ATOM 1366 C CA . GLU A 1 169 ? -28.015 22.545 30.397 1.00 58.56 169 GLU A CA 1
ATOM 1367 C C . GLU A 1 169 ? -29.008 22.142 31.507 1.00 58.56 169 GLU A C 1
ATOM 1369 O O . GLU A 1 169 ? -29.914 22.906 31.825 1.00 58.56 169 GLU A O 1
ATOM 1374 N N . VAL A 1 170 ? -28.832 20.981 32.152 1.00 59.06 170 VAL A N 1
ATOM 1375 C CA . VAL A 1 170 ? -29.766 20.476 33.186 1.00 59.06 170 VAL A CA 1
ATOM 1376 C C . VAL A 1 170 ? -29.448 21.011 34.594 1.00 59.06 170 VAL A C 1
ATOM 1378 O O . VAL A 1 170 ? -30.278 20.910 35.490 1.00 59.06 170 VAL A O 1
ATOM 1381 N N . ASN A 1 171 ? -28.283 21.633 34.802 1.00 56.19 171 ASN A N 1
ATOM 1382 C CA . ASN A 1 171 ? -27.825 22.092 36.123 1.00 56.19 171 ASN A CA 1
ATOM 1383 C C . ASN A 1 171 ? -27.943 23.615 36.346 1.00 56.19 171 ASN A C 1
ATOM 1385 O O . ASN A 1 171 ? -27.379 24.134 37.307 1.00 56.19 171 ASN A O 1
ATOM 1389 N N . SER A 1 172 ? -28.648 24.334 35.463 1.00 55.28 172 SER A N 1
ATOM 1390 C CA . SER A 1 172 ? -28.801 25.799 35.515 1.00 55.28 172 SER A CA 1
ATOM 1391 C C . SER A 1 172 ? -30.264 26.274 35.603 1.00 55.28 172 SER A C 1
ATOM 1393 O O . SER A 1 172 ? -30.557 27.406 35.211 1.00 55.28 172 SER A O 1
ATOM 1395 N N . SER A 1 173 ? -31.190 25.438 36.089 1.00 45.56 173 SER A N 1
ATOM 1396 C CA . SER A 1 173 ? -32.595 25.806 36.365 1.00 45.56 173 SER A CA 1
ATOM 1397 C C . SER A 1 173 ? -32.948 25.648 37.836 1.00 45.56 173 SER A C 1
ATOM 1399 O O . SER A 1 173 ? -32.465 24.669 38.445 1.00 45.56 173 SER A O 1
#

Secondary structure (DSSP, 8-state):
------------------------------------------THHHHHHHHTTS--HHHHHHHHHHHHHH-S--HHHHHTT-SS--HHHHHHHIIIIIS--STTSPPPHHHHHHHHHHHHHH-S-HHHHHHTSTT--HHHHHHHHHHHHHHHHHHHHHHHHHHHHHHHGGG--

Radius of gyration: 27.48 Å; Cα contacts (8 Å, |Δi|>4): 76; chains: 1; bounding box: 74×44×76 Å

Solvent-accessible surface area (backbone atoms only — not comparable to full-atom values): 11226 Å² total; per-residue (Å²): 135,86,85,82,81,86,84,83,87,82,86,86,82,80,93,79,78,90,87,82,87,80,92,84,89,83,89,81,89,82,90,80,89,81,93,71,79,87,73,76,78,66,76,64,65,58,54,54,58,52,54,64,71,54,86,48,71,68,57,51,52,52,52,52,54,48,32,73,74,71,40,97,58,68,38,64,67,59,20,73,80,40,95,80,49,51,22,70,57,51,49,50,47,35,73,75,70,65,66,71,60,48,75,82,57,82,83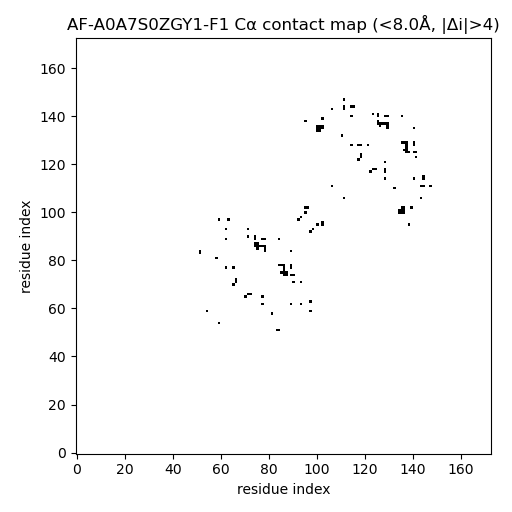,48,72,68,56,52,52,49,52,55,54,46,37,72,74,62,45,92,44,35,64,65,58,22,71,77,38,90,56,45,46,31,66,53,52,51,51,49,51,52,51,52,52,51,51,50,52,50,53,51,55,49,52,52,50,54,56,56,55,62,60,60,69,72,76,77,120

Sequence (173 aa):
MALSNLDRISIANLVSQNDGTDSVPELVVESRLCSSRVEMAPADQRLDSVMRRFWQPDEDELLISLVKKYGARKWTRLSMQFKNRTGGQLRARWMHTLCGMDTRKPFTPEEDAYIVQSQATFGNRWAEIARSMQGRSDNSVKNRFRVLENQKKRIQSFAKRVFSFSSEEVNSS

Nearest PDB structures (foldseek):
  1h89-assembly1_C  TM=9.318E-01  e=1.078E-06  Mus musculus
  1h88-assembly1_C  TM=9.376E-01  e=2.821E-06  Mus musculus
  3zqc-assembly3_G  TM=9.266E-01  e=9.140E-06  Trichomonas vaginalis
  7aav-assembly1_L  TM=8.063E-01  e=3.108E-04  Homo sapiens
  5mq0-assembly1_O  TM=6.975E-01  e=2.793E-04  Saccharomyces cerevisiae

InterPro domains:
  IPR001005 SANT/Myb domain [PS50090] (47-98)
  IPR001005 SANT/Myb domain [PS50090] (104-149)
  IPR001005 SANT/Myb domain [SM00717] (51-100)
  IPR001005 SANT/Myb domain [SM00717] (103-151)
  IPR001005 SANT/Myb domain [cd00167] (55-98)
  IPR001005 SANT/Myb domain [cd00167] (106-148)
  IPR009057 Homedomain-like superfamily [SSF46689] (50-145)
  IPR017930 Myb domain [PS51294] (52-98)
  IPR017930 Myb domain [PS51294] (104-153)
  IPR050560 Transcription factors Myb-like [PTHR45614] (53-149)